Protein AF-A0A1U6ITD0-F1 (afdb_monomer_lite)

pLDDT: mean 78.35, std 13.32, range [52.97, 95.38]

Radius of gyration: 26.98 Å; chains: 1; bounding box: 39×57×64 Å

Structure (mmCIF, N/CA/C/O backbone):
data_AF-A0A1U6ITD0-F1
#
_entry.id   AF-A0A1U6ITD0-F1
#
loop_
_atom_site.group_PDB
_atom_site.id
_atom_site.type_symbol
_atom_site.label_atom_id
_atom_site.label_alt_id
_atom_site.label_comp_id
_atom_site.label_asym_id
_atom_site.label_entity_id
_atom_site.label_seq_id
_atom_site.pdbx_PDB_ins_code
_atom_site.Cartn_x
_atom_site.Cartn_y
_atom_site.Cartn_z
_atom_site.occupancy
_atom_site.B_iso_or_equiv
_atom_site.auth_seq_id
_atom_site.auth_comp_id
_atom_site.auth_asym_id
_atom_site.auth_atom_id
_atom_site.pdbx_PDB_model_num
ATOM 1 N N . MET A 1 1 ? -5.894 43.549 41.626 1.00 57.44 1 MET A N 1
ATOM 2 C CA . MET A 1 1 ? -6.474 42.447 42.419 1.00 57.44 1 MET A CA 1
ATOM 3 C C . MET A 1 1 ? -7.899 42.250 41.925 1.00 57.44 1 MET A C 1
ATOM 5 O O . MET A 1 1 ? -8.595 43.260 41.867 1.00 57.44 1 MET A O 1
ATOM 9 N N . PRO A 1 2 ? -8.306 41.043 41.489 1.00 63.03 2 PRO A N 1
ATOM 10 C CA . PRO A 1 2 ? -9.723 40.747 41.246 1.00 63.03 2 PRO A CA 1
ATOM 11 C C . PRO A 1 2 ? -10.522 41.036 42.532 1.00 63.03 2 PRO A C 1
ATOM 13 O O . PRO A 1 2 ? -10.022 40.789 43.628 1.00 63.03 2 PRO A O 1
ATOM 16 N N . ASN A 1 3 ? -11.692 41.672 42.411 1.00 72.31 3 ASN A N 1
ATOM 17 C CA . ASN A 1 3 ? -12.415 42.317 43.523 1.00 72.31 3 ASN A CA 1
ATOM 18 C C . ASN A 1 3 ? -13.739 41.603 43.852 1.00 72.31 3 ASN A C 1
ATOM 20 O O . ASN A 1 3 ? -14.719 42.244 44.220 1.00 72.31 3 ASN A O 1
ATOM 24 N N . ASN A 1 4 ? -13.779 40.278 43.685 1.00 76.31 4 ASN A N 1
ATOM 25 C CA . ASN A 1 4 ? -14.892 39.426 44.097 1.00 76.31 4 ASN A CA 1
ATOM 26 C C . ASN A 1 4 ? -14.477 37.942 43.964 1.00 76.31 4 ASN A C 1
ATOM 28 O O . ASN A 1 4 ? -14.000 37.543 42.903 1.00 76.31 4 ASN A O 1
ATOM 32 N N . PRO A 1 5 ? -14.662 37.102 45.000 1.00 71.62 5 PRO A N 1
ATOM 33 C CA . PRO A 1 5 ? -14.340 35.668 44.950 1.00 71.62 5 PRO A CA 1
ATOM 34 C C . PRO A 1 5 ? -15.168 34.883 43.920 1.00 71.62 5 PRO A C 1
ATOM 36 O O . PRO A 1 5 ? -14.797 33.772 43.558 1.00 71.62 5 PRO A O 1
ATOM 39 N N . ASN A 1 6 ? -16.277 35.445 43.431 1.00 72.19 6 ASN A N 1
ATOM 40 C CA . ASN A 1 6 ? -17.065 34.829 42.362 1.00 72.19 6 ASN A CA 1
ATOM 41 C C . ASN A 1 6 ? -16.507 35.132 40.958 1.00 72.19 6 ASN A C 1
ATOM 43 O O . ASN A 1 6 ? -16.820 34.400 40.024 1.00 72.19 6 ASN A O 1
ATOM 47 N N . ASP A 1 7 ? -15.637 36.141 40.813 1.00 67.75 7 ASP A N 1
ATOM 48 C CA . ASP A 1 7 ? -15.006 36.458 39.526 1.00 67.75 7 ASP A CA 1
ATOM 49 C C . ASP A 1 7 ? -13.946 35.401 39.164 1.00 67.75 7 ASP A C 1
ATOM 51 O O . ASP A 1 7 ? -13.745 35.108 37.995 1.00 67.75 7 ASP A O 1
ATOM 55 N N . GLU A 1 8 ? -13.293 34.761 40.144 1.00 66.62 8 GLU A N 1
ATOM 56 C CA . GLU A 1 8 ? -12.335 33.666 39.894 1.00 66.62 8 GLU A CA 1
ATOM 57 C C . GLU A 1 8 ? -13.023 32.382 39.391 1.00 66.62 8 GLU A C 1
ATOM 59 O O . GLU A 1 8 ? -12.440 31.638 38.597 1.00 66.62 8 GLU A O 1
ATOM 64 N N . VAL A 1 9 ? -14.273 32.140 39.811 1.00 63.66 9 VAL A N 1
ATOM 65 C CA . VAL A 1 9 ? -15.075 30.954 39.450 1.00 63.66 9 VAL A CA 1
ATOM 66 C C . VAL A 1 9 ? -15.593 31.042 38.010 1.00 63.66 9 VAL A C 1
ATOM 68 O O . VAL A 1 9 ? -15.649 30.028 37.320 1.00 63.66 9 VAL A O 1
ATOM 71 N N . GLU A 1 10 ? -15.919 32.240 37.520 1.00 65.81 10 GLU A N 1
ATOM 72 C CA . GLU A 1 10 ? -16.392 32.444 36.143 1.00 65.81 10 GLU A CA 1
ATOM 73 C C . GLU A 1 10 ? -15.248 32.318 35.119 1.00 65.81 10 GLU A C 1
ATOM 75 O O . GLU A 1 10 ? -15.386 31.634 34.103 1.00 65.81 10 GLU A O 1
ATOM 80 N N . ILE A 1 11 ? -14.072 32.891 35.418 1.00 61.94 11 ILE A N 1
ATOM 81 C CA . ILE A 1 11 ? -12.902 32.866 34.518 1.00 61.94 11 ILE A CA 1
ATOM 82 C C . ILE A 1 11 ? -12.334 31.442 34.376 1.00 61.94 11 ILE A C 1
ATOM 84 O O . ILE A 1 11 ? -11.867 31.066 33.302 1.00 61.94 11 ILE A O 1
ATOM 88 N N . SER A 1 12 ? -12.418 30.621 35.429 1.00 62.84 12 SER A N 1
ATOM 89 C CA . SER A 1 12 ? -12.007 29.209 35.384 1.00 62.84 12 SER A CA 1
ATOM 90 C C . SER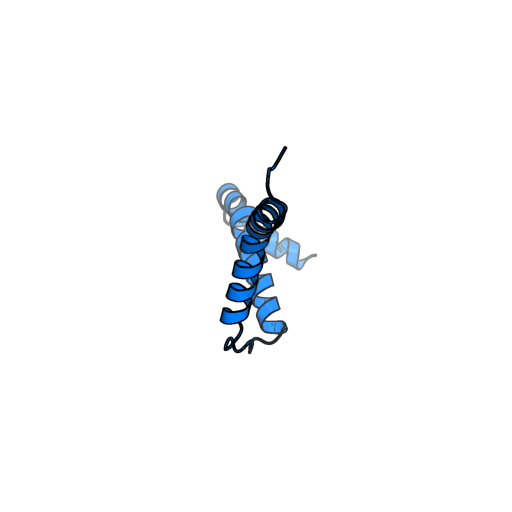 A 1 12 ? -13.040 28.284 34.716 1.00 62.84 12 SER A C 1
ATOM 92 O O . SER A 1 12 ? -12.677 27.211 34.238 1.00 62.84 12 SER A O 1
ATOM 94 N N . GLN A 1 13 ? -14.305 28.707 34.588 1.00 61.59 13 GLN A N 1
ATOM 95 C CA . GLN A 1 13 ? -15.339 27.991 33.822 1.00 61.59 13 GLN A CA 1
ATOM 96 C C . GLN A 1 13 ? -15.313 28.313 32.319 1.00 61.59 13 GLN A C 1
ATOM 98 O O . GLN A 1 13 ? -15.676 27.461 31.505 1.00 61.59 13 GLN A O 1
ATOM 103 N N . LEU A 1 14 ? -14.833 29.500 31.939 1.00 65.88 14 LEU A N 1
ATOM 104 C CA . LEU A 1 14 ? -14.645 29.899 30.538 1.00 65.88 14 LEU A CA 1
ATOM 105 C C . LEU A 1 14 ? -13.560 29.072 29.815 1.00 65.88 14 LEU A C 1
ATOM 107 O O . LEU A 1 14 ? -13.694 28.816 28.621 1.00 65.88 14 LEU A O 1
ATOM 111 N N . ASP A 1 15 ? -12.533 28.594 30.526 1.00 63.16 15 ASP A N 1
ATOM 112 C CA . ASP A 1 15 ? -11.455 27.758 29.961 1.00 63.16 15 ASP A CA 1
ATOM 113 C C . ASP A 1 15 ? -11.855 26.270 29.814 1.00 63.16 15 ASP A C 1
ATOM 115 O O . ASP A 1 15 ? -11.435 25.581 28.885 1.00 63.16 15 ASP A O 1
ATOM 119 N N . GLY A 1 16 ? -12.750 25.766 30.675 1.00 56.00 16 GLY A N 1
ATOM 120 C CA . GLY A 1 16 ? -13.171 24.355 30.684 1.00 56.00 16 GLY A CA 1
ATOM 121 C C . GLY A 1 16 ? -14.315 23.986 29.725 1.00 56.00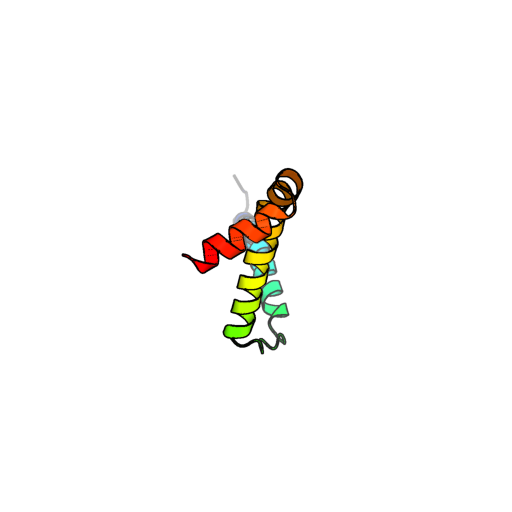 16 GLY A C 1
ATOM 122 O O . GLY A 1 16 ? -14.573 22.803 29.495 1.00 56.00 16 GLY A O 1
ATOM 123 N N . GLY A 1 17 ? -15.022 24.970 29.156 1.00 52.97 17 GLY A N 1
ATOM 124 C CA . GLY A 1 17 ? -16.264 24.748 28.398 1.00 52.97 17 GLY A CA 1
ATOM 125 C C . GLY A 1 17 ? -16.092 24.271 26.949 1.00 52.97 17 GLY A C 1
ATOM 126 O O . GLY A 1 17 ? -17.034 23.747 26.356 1.00 52.97 17 GLY A O 1
ATOM 127 N N . HIS A 1 18 ? -14.904 24.429 26.359 1.00 54.56 18 HIS A N 1
ATOM 128 C CA . HIS A 1 18 ? -14.707 24.213 24.918 1.00 54.56 18 HIS A CA 1
ATOM 129 C C . HIS A 1 18 ? -14.192 22.806 24.568 1.00 54.56 18 HIS A C 1
ATOM 131 O O . HIS A 1 18 ? -14.390 22.345 23.444 1.00 54.56 18 HIS A O 1
ATOM 137 N N . ALA A 1 19 ? -13.589 22.089 25.522 1.00 59.47 19 ALA A N 1
ATOM 138 C CA . ALA A 1 19 ? -13.139 20.709 25.316 1.00 59.47 19 ALA A CA 1
ATOM 139 C C . ALA A 1 19 ? -14.300 19.694 25.424 1.00 59.47 19 ALA A C 1
ATOM 141 O O . ALA A 1 19 ? -14.419 18.783 24.605 1.00 59.47 19 ALA A O 1
ATOM 142 N N . HIS A 1 20 ? -15.222 19.911 26.368 1.00 54.06 20 HIS A N 1
ATOM 143 C CA . HIS A 1 20 ? -16.302 18.970 26.695 1.00 54.06 20 HIS A CA 1
ATOM 144 C C . HIS A 1 20 ? -17.454 18.933 25.672 1.00 54.06 20 HIS A C 1
ATOM 146 O O . HIS A 1 20 ? -18.113 17.901 25.501 1.00 54.06 20 HIS A O 1
ATOM 152 N N . ALA A 1 21 ? -17.710 20.046 24.973 1.00 63.22 21 ALA A N 1
ATOM 153 C CA . ALA A 1 21 ? -18.748 20.115 23.940 1.00 63.22 21 ALA A CA 1
ATOM 154 C C . ALA A 1 21 ? -18.364 19.299 22.692 1.00 63.22 21 ALA A C 1
ATOM 156 O O . ALA A 1 21 ? -19.219 18.662 22.077 1.00 63.22 21 ALA A O 1
ATOM 157 N N . SER A 1 22 ? -17.067 19.270 22.368 1.00 63.06 22 SER A N 1
ATOM 158 C CA . SER A 1 22 ? -16.510 18.500 21.254 1.00 63.06 22 SER A CA 1
ATOM 159 C C . SER A 1 22 ? -16.587 16.992 21.519 1.00 63.06 22 SER A C 1
ATOM 161 O O . SER A 1 22 ? -17.116 16.253 20.693 1.00 63.06 22 SER A O 1
ATOM 163 N N . GLU A 1 23 ? -16.182 16.529 22.709 1.00 64.44 23 GLU A N 1
ATOM 164 C CA . GLU A 1 23 ? -16.301 15.110 23.094 1.00 64.44 23 GLU A CA 1
ATOM 165 C C . GLU A 1 23 ? -17.756 14.623 23.101 1.00 64.44 23 GLU A C 1
ATOM 167 O O . GLU A 1 23 ? -18.069 13.556 22.576 1.00 64.44 23 GLU A O 1
ATOM 172 N N . SER A 1 24 ? -18.679 15.429 23.625 1.00 65.31 24 SER A N 1
ATOM 173 C CA . SER A 1 24 ? -20.100 15.062 23.689 1.00 65.31 24 SER A CA 1
ATOM 174 C C . SER A 1 24 ? -20.742 14.953 22.300 1.00 65.31 24 SER A C 1
ATOM 176 O O . SER A 1 24 ? -21.567 14.065 22.072 1.00 65.31 24 SER A O 1
ATOM 178 N N . ALA A 1 25 ? -20.344 15.822 21.364 1.00 66.62 25 ALA A N 1
ATOM 179 C CA . ALA A 1 25 ? -20.793 15.776 19.975 1.00 66.62 25 ALA A CA 1
ATOM 180 C C . ALA A 1 25 ? -20.245 14.541 19.239 1.00 66.62 25 ALA A C 1
ATOM 182 O O . ALA A 1 25 ? -21.004 13.855 18.559 1.00 66.62 25 ALA A O 1
ATOM 183 N N . LEU A 1 26 ? -18.971 14.188 19.449 1.00 66.56 26 LEU A N 1
ATOM 184 C CA . LEU A 1 26 ? -18.355 12.980 18.880 1.00 66.56 26 LEU A CA 1
ATOM 185 C C . LEU A 1 26 ? -19.060 11.694 19.352 1.00 66.56 26 LEU A C 1
ATOM 187 O O . LEU A 1 26 ? -19.261 10.765 18.573 1.00 66.56 26 LEU A O 1
ATOM 191 N N . HIS A 1 27 ? -19.492 11.655 20.616 1.00 61.91 27 HIS A N 1
ATOM 192 C CA . HIS A 1 27 ? -20.200 10.511 21.200 1.00 61.91 27 HIS A CA 1
ATOM 193 C C . HIS A 1 27 ? -21.678 10.407 20.775 1.00 61.91 27 HIS A C 1
ATOM 195 O O . HIS A 1 27 ? -22.274 9.332 20.892 1.00 61.91 27 HIS A O 1
ATOM 201 N N . ALA A 1 28 ? -22.294 11.498 20.306 1.00 67.62 28 ALA A N 1
ATOM 202 C CA . ALA A 1 28 ? -23.672 11.491 19.812 1.00 67.62 28 ALA A CA 1
ATOM 203 C C . ALA A 1 28 ? -23.785 10.826 18.427 1.00 67.62 28 ALA A C 1
ATOM 205 O O . ALA A 1 28 ? -24.757 10.116 18.173 1.00 67.62 28 ALA A O 1
ATOM 206 N N . GLU A 1 29 ? -22.763 10.981 17.583 1.00 65.44 29 GLU A N 1
ATOM 207 C CA . GLU A 1 29 ? -22.687 10.426 16.220 1.00 65.44 29 GLU A CA 1
ATOM 208 C C . GLU A 1 29 ? -22.511 8.890 16.209 1.00 65.44 29 GLU A C 1
ATOM 210 O O . GLU A 1 29 ? -22.946 8.203 15.284 1.00 65.44 29 GLU A O 1
ATOM 215 N N . ASP A 1 30 ? -21.919 8.318 17.265 1.00 64.38 30 ASP A N 1
ATOM 216 C CA . ASP A 1 30 ? -21.722 6.866 17.412 1.00 64.38 30 ASP A CA 1
ATOM 217 C C . ASP A 1 30 ? -23.018 6.120 17.820 1.00 64.38 30 ASP A C 1
ATOM 219 O O . ASP A 1 30 ? -23.102 4.891 17.695 1.00 64.38 30 ASP A O 1
ATOM 223 N N . LYS A 1 31 ? -24.065 6.831 18.275 1.00 62.28 31 LYS A N 1
ATOM 224 C CA . LYS A 1 31 ? -25.360 6.248 18.684 1.00 62.28 31 LYS A CA 1
ATOM 225 C C . LYS A 1 31 ? -26.225 5.908 17.469 1.00 62.28 31 LYS A C 1
ATOM 227 O O . LYS A 1 31 ? -27.208 6.573 17.167 1.00 62.28 31 LYS A O 1
ATOM 232 N N . GLY A 1 32 ? -25.859 4.837 16.777 1.00 64.69 32 GLY A N 1
ATOM 233 C CA . GLY A 1 32 ? -26.597 4.327 15.616 1.00 64.69 32 GLY A CA 1
ATOM 234 C C . GLY A 1 32 ? -25.693 3.831 14.494 1.00 64.69 32 GLY A C 1
ATOM 235 O O . GLY A 1 32 ? -26.170 3.175 13.568 1.00 64.69 32 GLY A O 1
ATOM 236 N N . TYR A 1 33 ? -24.381 4.077 14.586 1.00 65.25 33 TYR A N 1
ATOM 237 C CA . TYR A 1 33 ? -23.424 3.570 13.613 1.00 65.25 33 TYR A CA 1
ATOM 238 C C . TYR A 1 33 ? -23.202 2.071 13.827 1.00 65.25 33 TYR A C 1
ATOM 240 O O . TYR A 1 33 ? -22.443 1.612 14.682 1.00 65.25 33 TYR A O 1
ATOM 248 N N . HIS A 1 34 ? -23.913 1.276 13.037 1.00 64.62 34 HIS A N 1
ATOM 249 C CA . HIS A 1 34 ? -23.780 -0.169 12.998 1.00 64.62 34 HIS A CA 1
ATOM 250 C C . HIS A 1 34 ? -22.404 -0.541 12.416 1.00 64.62 34 HIS A C 1
ATOM 252 O O . HIS A 1 34 ? -22.268 -0.724 11.206 1.00 64.62 34 HIS A O 1
ATOM 258 N N . LYS A 1 35 ? -21.380 -0.677 13.273 1.00 69.88 35 LYS A N 1
ATOM 259 C CA . LYS A 1 35 ? -20.019 -1.143 12.929 1.00 69.88 35 LYS A CA 1
ATOM 260 C C . LYS A 1 35 ? -20.051 -2.631 12.521 1.00 69.88 35 LYS A C 1
ATOM 262 O O . LYS A 1 35 ? -19.553 -3.500 13.222 1.00 69.88 35 LYS A O 1
ATOM 267 N N . ASN A 1 36 ? -20.686 -2.932 11.386 1.00 75.12 36 ASN A N 1
ATOM 268 C CA . ASN A 1 36 ? -20.883 -4.282 10.839 1.00 75.12 36 ASN A CA 1
ATOM 269 C C . ASN A 1 36 ? -19.726 -4.753 9.939 1.00 75.12 36 ASN A C 1
ATOM 271 O O . ASN A 1 36 ? -19.783 -5.845 9.372 1.00 75.12 36 ASN A O 1
ATOM 275 N N . LEU A 1 37 ? -18.664 -3.954 9.799 1.00 79.00 37 LEU A N 1
ATOM 276 C CA . LEU A 1 37 ? -17.478 -4.368 9.061 1.00 79.00 37 LEU A CA 1
ATOM 277 C C . LEU A 1 37 ? -16.625 -5.278 9.937 1.00 79.00 37 LEU A C 1
ATOM 279 O O . LEU A 1 37 ? -16.093 -4.871 10.969 1.00 79.00 37 LEU A O 1
ATOM 283 N N . LYS A 1 38 ? -16.467 -6.524 9.493 1.00 87.19 38 LYS A N 1
ATOM 284 C CA . LYS A 1 38 ? -15.563 -7.477 10.137 1.00 87.19 38 LYS A CA 1
ATOM 285 C C . LYS A 1 38 ? -14.139 -6.904 10.125 1.00 87.19 38 LYS A C 1
ATOM 287 O O . LYS A 1 38 ? -13.769 -6.262 9.140 1.00 87.19 38 LYS A O 1
ATOM 292 N N . PRO A 1 39 ? -13.295 -7.214 11.125 1.00 87.62 39 PRO A N 1
ATOM 293 C CA . PRO A 1 39 ? -11.906 -6.743 11.182 1.00 87.62 39 PRO A CA 1
ATOM 294 C C . PRO A 1 39 ? -11.130 -6.956 9.872 1.00 87.62 39 PRO A C 1
ATOM 296 O O . PRO A 1 39 ? -10.401 -6.080 9.420 1.00 87.62 39 PRO A O 1
ATOM 299 N N . ARG A 1 40 ? -11.390 -8.076 9.184 1.00 92.88 40 ARG A N 1
ATOM 300 C CA . ARG A 1 40 ? -10.834 -8.380 7.858 1.00 92.88 40 ARG A CA 1
ATOM 301 C C . ARG A 1 40 ? -11.226 -7.365 6.774 1.00 92.88 40 ARG A C 1
ATOM 303 O O . ARG A 1 40 ? -10.409 -7.050 5.923 1.00 92.88 40 ARG A O 1
ATOM 310 N N . GLN A 1 41 ? -12.464 -6.868 6.765 1.00 92.50 41 GLN A N 1
ATOM 311 C CA . GLN A 1 41 ? -12.916 -5.886 5.770 1.00 92.50 41 GLN A CA 1
ATOM 312 C C . GLN A 1 41 ? -12.227 -4.540 5.986 1.00 92.50 41 GLN A C 1
ATOM 314 O O . GLN A 1 41 ? -11.749 -3.942 5.029 1.00 92.50 41 GLN A O 1
ATOM 319 N N . VAL A 1 42 ? -12.110 -4.110 7.244 1.00 92.31 42 VAL A N 1
ATOM 320 C CA . VAL A 1 42 ? -11.403 -2.874 7.605 1.00 92.31 42 VAL A CA 1
ATOM 321 C C . VAL A 1 42 ? -9.917 -2.971 7.248 1.00 92.31 42 VAL A C 1
ATOM 323 O O . VAL A 1 42 ? -9.358 -2.035 6.685 1.00 92.31 42 VAL A O 1
ATOM 326 N N . GLN A 1 43 ? -9.289 -4.128 7.475 1.00 94.19 43 GLN A N 1
ATOM 327 C CA . GLN A 1 43 ? -7.905 -4.372 7.059 1.00 94.19 43 GLN A CA 1
ATOM 328 C C . GLN A 1 43 ? -7.727 -4.317 5.539 1.00 94.19 43 GLN A C 1
ATOM 330 O O . GLN A 1 43 ? -6.782 -3.694 5.070 1.00 94.19 43 GLN A O 1
ATOM 335 N N . MET A 1 44 ? -8.639 -4.902 4.756 1.00 94.50 44 MET A N 1
ATOM 336 C CA . MET A 1 44 ? -8.566 -4.825 3.289 1.00 94.50 44 MET A CA 1
ATOM 337 C C . MET A 1 44 ? -8.739 -3.387 2.781 1.00 94.50 44 MET A C 1
ATOM 339 O O . MET A 1 44 ? -8.064 -2.998 1.831 1.00 94.50 44 MET A O 1
ATOM 343 N N . ILE A 1 45 ? -9.582 -2.580 3.435 1.00 93.75 45 ILE A N 1
ATOM 344 C CA . ILE A 1 45 ? -9.723 -1.144 3.141 1.00 93.75 45 ILE A CA 1
ATOM 345 C C . ILE A 1 45 ? -8.411 -0.405 3.445 1.00 93.75 45 ILE A C 1
ATOM 347 O O . ILE A 1 45 ? -7.933 0.363 2.611 1.00 93.75 45 ILE A O 1
ATOM 351 N N . ALA A 1 46 ? -7.794 -0.673 4.600 1.00 94.56 46 ALA A N 1
ATOM 352 C CA . ALA A 1 46 ? -6.525 -0.060 4.990 1.00 94.56 46 ALA A CA 1
ATOM 353 C C . ALA A 1 46 ? -5.375 -0.444 4.039 1.00 94.56 46 ALA A C 1
ATOM 355 O O . ALA A 1 46 ? -4.633 0.427 3.585 1.00 94.56 46 ALA A O 1
ATOM 356 N N . ILE A 1 47 ? -5.266 -1.728 3.680 1.00 95.38 47 ILE A N 1
ATOM 357 C CA . ILE A 1 47 ? -4.276 -2.233 2.718 1.00 95.38 47 ILE A CA 1
ATOM 358 C C . ILE A 1 47 ? -4.505 -1.594 1.345 1.00 95.38 47 ILE A C 1
ATOM 360 O O . ILE A 1 47 ? -3.560 -1.101 0.733 1.00 95.38 47 ILE A O 1
ATOM 364 N N . GLY A 1 48 ? -5.756 -1.540 0.881 1.00 94.50 48 GLY A N 1
ATOM 365 C CA . GLY A 1 48 ? -6.107 -0.912 -0.391 1.00 94.50 48 GLY A CA 1
ATOM 366 C C . GLY A 1 48 ? -5.734 0.572 -0.443 1.00 94.50 48 GLY A C 1
ATOM 367 O O . GLY A 1 48 ? -5.172 1.023 -1.439 1.00 94.50 48 GLY A O 1
ATOM 368 N N . GLY A 1 49 ? -5.973 1.322 0.637 1.00 93.62 49 GLY A N 1
ATOM 369 C CA . GLY A 1 49 ? -5.613 2.741 0.730 1.00 93.62 49 GLY A CA 1
ATOM 370 C C . GLY A 1 49 ? -4.100 2.989 0.745 1.00 93.62 49 GLY A C 1
ATOM 371 O O . GLY A 1 49 ? -3.604 3.869 0.033 1.00 93.62 49 GLY A O 1
ATOM 372 N N . ALA A 1 50 ? -3.355 2.184 1.507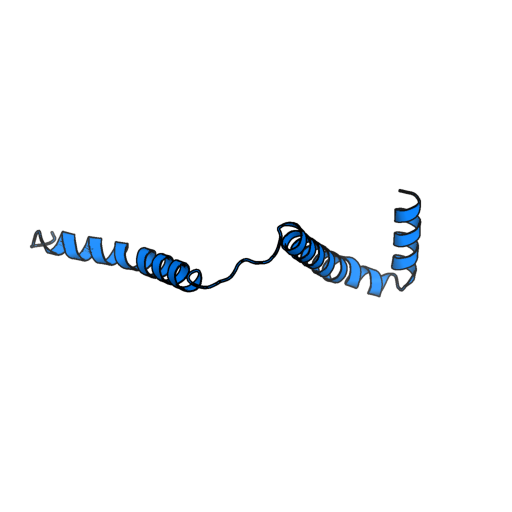 1.00 94.06 50 ALA A N 1
ATOM 373 C CA . ALA A 1 50 ? -1.898 2.283 1.589 1.00 94.06 50 ALA A CA 1
ATOM 374 C C . ALA A 1 50 ? -1.214 1.883 0.268 1.0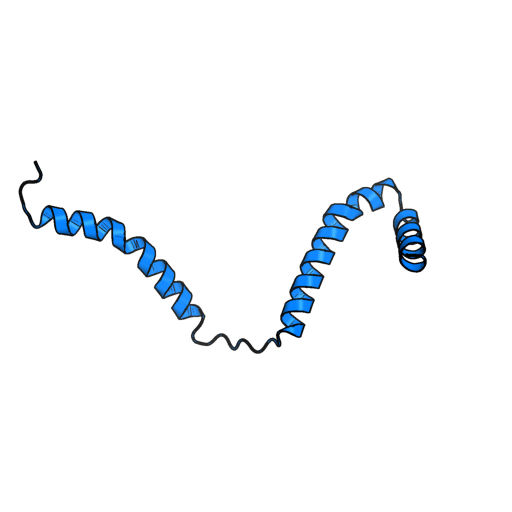0 94.06 50 ALA A C 1
ATOM 376 O O . ALA A 1 50 ? -0.327 2.593 -0.205 1.00 94.06 50 ALA A O 1
ATOM 377 N N . ILE A 1 51 ? -1.661 0.792 -0.370 1.00 93.12 51 ILE A N 1
ATOM 378 C CA . ILE A 1 51 ? -1.160 0.371 -1.689 1.00 93.12 51 ILE A CA 1
ATOM 379 C C . ILE A 1 51 ? -1.532 1.406 -2.755 1.00 93.12 51 ILE A C 1
ATOM 381 O O . ILE A 1 51 ? -0.684 1.777 -3.564 1.00 93.12 51 ILE A O 1
ATOM 385 N N . GLY A 1 52 ? -2.774 1.898 -2.751 1.00 90.81 52 GLY A N 1
ATOM 386 C CA . GLY A 1 52 ? -3.270 2.850 -3.744 1.00 90.81 52 GLY A CA 1
ATOM 387 C C . GLY A 1 52 ? -2.468 4.148 -3.760 1.00 90.81 52 GLY A C 1
ATOM 388 O O . GLY A 1 52 ? -1.939 4.539 -4.799 1.00 90.81 52 GLY A O 1
ATOM 389 N N . THR A 1 53 ? -2.309 4.788 -2.601 1.00 92.62 53 THR A N 1
ATOM 390 C CA . THR A 1 53 ? -1.517 6.023 -2.496 1.00 92.62 53 THR A CA 1
ATOM 391 C C . THR A 1 53 ? -0.024 5.768 -2.712 1.00 92.62 53 THR A C 1
ATOM 393 O O . THR A 1 53 ? 0.611 6.524 -3.444 1.00 92.62 53 THR A O 1
ATOM 396 N N . GLY A 1 54 ? 0.532 4.679 -2.169 1.00 89.88 54 GLY A N 1
ATOM 397 C CA . GLY A 1 54 ? 1.948 4.329 -2.317 1.00 89.88 54 GLY A CA 1
ATOM 398 C C . GLY A 1 54 ? 2.367 4.033 -3.761 1.00 89.88 54 GLY A C 1
ATOM 399 O O . GLY A 1 54 ? 3.369 4.569 -4.236 1.00 89.88 54 GLY A O 1
ATOM 400 N N . LEU A 1 55 ? 1.593 3.227 -4.494 1.00 89.62 55 LEU A N 1
ATOM 401 C CA . LEU A 1 55 ? 1.885 2.916 -5.896 1.00 89.62 55 LEU A CA 1
ATOM 402 C C . LEU A 1 55 ? 1.596 4.107 -6.812 1.00 89.62 55 LEU A C 1
ATOM 404 O O . LEU A 1 55 ? 2.375 4.376 -7.720 1.00 89.62 55 LEU A O 1
ATOM 408 N N . PHE A 1 56 ? 0.521 4.858 -6.582 1.00 84.31 56 PHE A N 1
ATOM 409 C CA . PHE A 1 56 ? 0.181 5.966 -7.471 1.00 84.31 56 PHE A CA 1
ATOM 410 C C . PHE A 1 56 ? 1.098 7.181 -7.270 1.00 84.31 56 PHE A C 1
ATOM 412 O O . PHE A 1 56 ? 1.670 7.680 -8.239 1.00 84.31 56 PHE A O 1
ATOM 419 N N . LEU A 1 57 ? 1.310 7.616 -6.022 1.00 87.12 57 LEU A N 1
ATOM 420 C CA . LEU A 1 57 ? 2.181 8.754 -5.710 1.00 87.12 57 LEU A CA 1
ATOM 421 C C . LEU A 1 57 ? 3.669 8.388 -5.837 1.00 87.12 57 LEU A C 1
ATOM 423 O O . LEU A 1 57 ? 4.466 9.202 -6.294 1.00 87.12 57 LEU A O 1
ATOM 427 N N . GLY A 1 58 ? 4.047 7.161 -5.464 1.00 85.62 58 GLY A N 1
ATOM 428 C CA . GLY A 1 58 ? 5.438 6.702 -5.496 1.00 85.62 58 GLY A CA 1
ATOM 429 C C . GLY A 1 58 ? 5.872 6.110 -6.839 1.00 85.62 58 GLY A C 1
ATOM 430 O O . GLY A 1 58 ? 6.926 6.469 -7.368 1.00 85.62 58 GLY A O 1
ATOM 431 N N . ALA A 1 59 ? 5.083 5.197 -7.414 1.00 85.38 59 ALA A N 1
ATOM 432 C CA . ALA A 1 59 ? 5.440 4.528 -8.667 1.00 85.38 59 ALA A CA 1
ATOM 433 C C .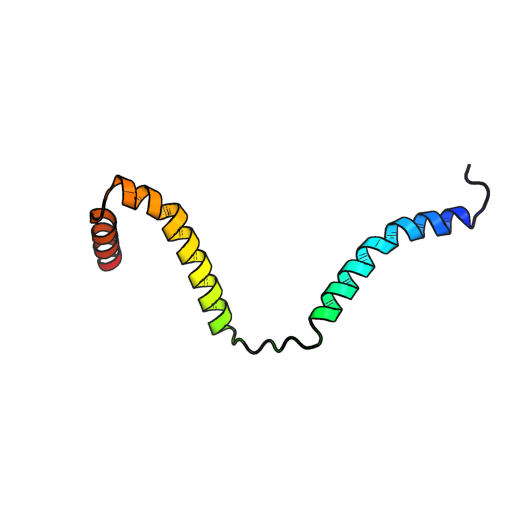 ALA A 1 59 ? 4.945 5.274 -9.916 1.00 85.38 59 ALA A C 1
ATOM 435 O O . ALA A 1 59 ? 5.572 5.126 -10.960 1.00 85.38 59 ALA A O 1
ATOM 436 N N . GLY A 1 60 ? 3.906 6.115 -9.837 1.00 84.44 60 GLY A N 1
ATOM 437 C CA . GLY A 1 60 ? 3.348 6.830 -10.995 1.00 84.44 60 GLY A CA 1
ATOM 438 C C . GLY A 1 60 ? 4.359 7.715 -11.737 1.00 84.44 60 GLY A C 1
ATOM 439 O O . GLY A 1 60 ? 4.478 7.627 -12.959 1.00 84.44 60 GLY A O 1
ATOM 440 N N . GLY A 1 61 ? 5.163 8.501 -11.012 1.00 84.19 61 GLY A N 1
ATOM 441 C CA . GLY A 1 61 ? 6.219 9.323 -11.625 1.00 84.19 61 GLY A CA 1
ATOM 442 C C . GLY A 1 61 ? 7.328 8.485 -12.270 1.00 84.19 61 GLY A C 1
ATOM 443 O O . GLY A 1 61 ? 7.813 8.796 -13.357 1.00 84.19 61 GLY A O 1
ATOM 444 N N . ARG A 1 62 ? 7.684 7.361 -11.637 1.00 84.12 62 ARG A N 1
ATOM 445 C CA . ARG A 1 62 ? 8.685 6.421 -12.158 1.00 84.12 62 ARG A CA 1
ATOM 446 C C . ARG A 1 62 ? 8.165 5.664 -13.376 1.00 84.12 62 ARG A C 1
ATOM 448 O O . ARG A 1 62 ? 8.930 5.431 -14.301 1.00 84.12 62 ARG A O 1
ATOM 455 N N . LEU A 1 63 ? 6.882 5.312 -13.393 1.00 86.50 63 LEU A N 1
ATOM 456 C CA . LEU A 1 63 ? 6.213 4.658 -14.514 1.00 86.50 63 LEU A CA 1
ATOM 457 C C . LEU A 1 63 ? 6.129 5.587 -15.728 1.00 86.50 63 LEU A C 1
ATOM 459 O O . LEU A 1 63 ? 6.317 5.134 -16.852 1.00 86.50 63 LEU A O 1
ATOM 463 N N . ASN A 1 64 ? 5.897 6.884 -15.508 1.00 85.75 64 ASN A N 1
ATOM 464 C CA . ASN A 1 64 ? 5.916 7.878 -16.578 1.00 85.75 64 ASN A CA 1
ATOM 465 C C . ASN A 1 64 ? 7.321 8.029 -17.192 1.00 85.75 64 ASN A C 1
ATOM 467 O O . ASN A 1 64 ? 7.455 8.009 -18.411 1.00 85.75 64 ASN A O 1
ATOM 471 N N . ALA A 1 65 ? 8.365 8.097 -16.358 1.00 85.50 65 ALA A N 1
ATOM 472 C CA . ALA A 1 65 ? 9.744 8.263 -16.819 1.00 85.50 65 ALA A CA 1
ATOM 473 C C . ALA A 1 65 ? 10.365 6.985 -17.426 1.00 85.50 65 ALA A C 1
ATOM 475 O O . ALA A 1 65 ? 11.068 7.058 -18.429 1.00 85.50 65 ALA A O 1
ATOM 476 N N . ALA A 1 66 ? 10.129 5.813 -16.827 1.00 86.12 66 ALA A N 1
ATOM 477 C CA . ALA A 1 66 ? 10.686 4.527 -17.271 1.00 86.12 66 ALA A CA 1
ATOM 478 C C . ALA A 1 66 ? 9.804 3.801 -18.309 1.00 86.12 66 ALA A C 1
ATOM 480 O O . ALA A 1 66 ? 10.218 2.802 -18.908 1.00 86.12 66 ALA A O 1
ATOM 481 N N . GLY A 1 67 ? 8.576 4.281 -18.519 1.00 86.12 67 GLY A N 1
ATOM 482 C CA . GLY A 1 67 ? 7.592 3.655 -19.392 1.00 86.12 67 GLY A CA 1
ATOM 483 C C . GLY A 1 67 ? 7.087 2.294 -18.878 1.00 86.12 67 GLY A C 1
ATOM 484 O O . GLY A 1 67 ? 7.402 1.874 -17.760 1.00 86.12 67 GLY A O 1
ATOM 485 N N . PRO A 1 68 ? 6.322 1.552 -19.704 1.00 86.44 68 PRO A N 1
ATOM 486 C CA . PRO A 1 68 ? 5.678 0.288 -19.314 1.00 86.44 68 PRO A CA 1
ATOM 487 C C . PRO A 1 68 ? 6.642 -0.804 -18.819 1.00 86.44 68 PRO A C 1
ATOM 489 O O . PRO A 1 68 ? 6.228 -1.736 -18.130 1.00 86.44 68 PRO A O 1
ATOM 492 N N . SER A 1 69 ? 7.933 -0.678 -19.142 1.00 90.75 69 SER A N 1
ATOM 493 C CA . SER A 1 69 ? 8.993 -1.607 -18.737 1.00 90.75 69 SER A CA 1
ATOM 494 C C . SER A 1 69 ? 9.119 -1.761 -17.216 1.00 90.75 69 SER A C 1
ATOM 496 O O . SER A 1 69 ? 9.437 -2.850 -16.736 1.00 90.75 69 SER A O 1
ATOM 498 N N . LEU A 1 70 ? 8.795 -0.715 -16.445 1.00 89.19 70 LEU A N 1
ATOM 499 C CA . LEU A 1 70 ? 8.871 -0.736 -14.984 1.00 89.19 70 LEU A CA 1
ATOM 500 C C . LEU A 1 70 ? 7.907 -1.758 -14.365 1.00 89.19 70 LEU A C 1
ATOM 502 O O . LEU A 1 70 ? 8.259 -2.421 -13.391 1.00 89.19 70 LEU A O 1
ATOM 506 N N . VAL A 1 71 ? 6.712 -1.913 -14.947 1.00 89.06 71 VAL A N 1
ATOM 507 C CA . VAL A 1 71 ? 5.716 -2.895 -14.485 1.00 89.06 71 VAL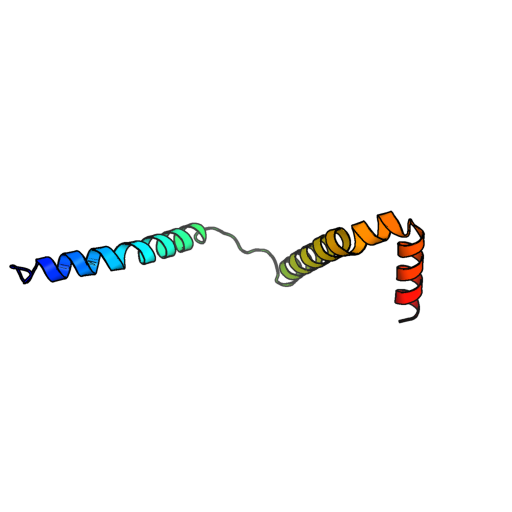 A CA 1
ATOM 508 C C . VAL A 1 71 ? 6.232 -4.313 -14.708 1.00 89.06 71 VAL A C 1
ATOM 510 O O . VAL A 1 71 ? 6.138 -5.151 -13.815 1.00 89.06 71 VAL A O 1
ATOM 513 N N . ILE A 1 72 ? 6.831 -4.567 -15.875 1.00 91.31 72 ILE A N 1
ATOM 514 C CA . ILE A 1 72 ? 7.406 -5.872 -16.218 1.00 91.31 72 ILE A CA 1
ATOM 515 C C . ILE A 1 72 ? 8.581 -6.197 -15.288 1.00 91.31 72 ILE A C 1
ATOM 517 O O . ILE A 1 72 ? 8.639 -7.293 -14.738 1.00 91.31 72 ILE A O 1
ATOM 521 N N . ALA A 1 73 ? 9.481 -5.239 -15.049 1.00 90.25 73 ALA A N 1
ATOM 522 C CA . ALA A 1 73 ? 10.609 -5.420 -14.137 1.00 90.25 73 ALA A CA 1
ATOM 523 C C . ALA A 1 73 ? 10.152 -5.716 -12.700 1.00 90.25 73 ALA A C 1
ATOM 525 O O . ALA A 1 73 ? 10.722 -6.587 -12.045 1.00 90.25 73 ALA A O 1
ATOM 526 N N . TYR A 1 74 ? 9.105 -5.037 -12.220 1.00 89.69 74 TYR A N 1
ATOM 527 C CA . TYR A 1 74 ? 8.537 -5.295 -10.896 1.00 89.69 74 TYR A CA 1
ATOM 528 C C . TYR A 1 74 ? 7.879 -6.680 -10.810 1.00 89.69 74 TYR A C 1
ATOM 530 O O . TYR A 1 74 ? 8.083 -7.384 -9.826 1.00 89.69 74 TYR A O 1
ATOM 538 N N . ALA A 1 75 ? 7.157 -7.103 -11.853 1.00 90.94 75 ALA A N 1
ATOM 539 C CA . ALA A 1 75 ? 6.549 -8.432 -11.921 1.00 90.94 75 ALA A CA 1
ATOM 540 C C . ALA A 1 75 ? 7.597 -9.556 -11.931 1.00 90.94 75 ALA A C 1
ATOM 542 O O . ALA A 1 75 ? 7.440 -10.540 -11.217 1.00 90.94 75 ALA A O 1
ATOM 543 N N . VAL A 1 76 ? 8.683 -9.399 -12.696 1.00 94.56 76 VAL A N 1
ATOM 544 C CA . VAL A 1 76 ? 9.785 -10.375 -12.738 1.00 94.56 76 VAL A CA 1
ATOM 545 C C . VAL A 1 76 ? 10.545 -10.392 -11.413 1.00 94.56 76 VAL A C 1
ATOM 547 O O . VAL A 1 76 ? 10.765 -11.460 -10.854 1.00 94.56 76 VAL A O 1
ATOM 550 N N . CYS A 1 77 ? 10.900 -9.225 -10.870 1.00 91.62 77 CYS A N 1
ATOM 551 C CA . CYS A 1 77 ? 11.580 -9.120 -9.579 1.00 91.62 77 CYS A CA 1
ATOM 552 C C . CYS A 1 77 ? 10.758 -9.766 -8.454 1.00 91.62 77 CYS A C 1
ATOM 554 O O . CYS A 1 77 ? 11.280 -10.598 -7.723 1.00 91.62 77 CYS A O 1
ATOM 556 N N . GLY A 1 78 ? 9.463 -9.449 -8.364 1.00 91.88 78 GLY A N 1
ATOM 557 C CA . GLY A 1 78 ? 8.567 -10.033 -7.364 1.00 91.88 78 GLY A CA 1
ATOM 558 C C . GLY A 1 78 ? 8.274 -11.521 -7.571 1.00 91.88 78 GLY A C 1
ATOM 559 O O . GLY A 1 78 ? 7.882 -12.184 -6.624 1.00 91.88 78 GLY A O 1
ATOM 560 N N . PHE A 1 79 ? 8.456 -12.054 -8.781 1.00 94.12 79 PHE A N 1
ATOM 561 C CA . PHE A 1 79 ? 8.323 -13.489 -9.050 1.00 94.12 79 PHE A CA 1
ATOM 562 C C . PHE A 1 79 ? 9.554 -14.296 -8.604 1.00 94.12 79 PHE A C 1
ATOM 564 O O . PHE A 1 79 ? 9.427 -15.474 -8.284 1.00 94.12 79 PHE A O 1
ATOM 571 N N . PHE A 1 80 ? 10.738 -13.679 -8.604 1.00 92.44 80 PHE A N 1
ATOM 572 C CA . PHE A 1 80 ? 11.989 -14.314 -8.171 1.00 92.44 80 PHE A CA 1
ATOM 573 C C . PHE A 1 80 ? 12.357 -14.042 -6.703 1.00 92.44 80 PHE A C 1
ATOM 575 O O . PHE A 1 80 ? 13.234 -14.731 -6.182 1.00 92.44 80 PHE A O 1
ATOM 582 N N . ALA A 1 81 ? 11.742 -13.039 -6.072 1.00 77.50 81 ALA A N 1
ATOM 583 C CA . ALA A 1 81 ? 11.925 -12.691 -4.661 1.00 77.50 81 ALA A CA 1
ATOM 584 C C . ALA A 1 81 ? 11.117 -13.609 -3.733 1.00 77.50 81 ALA A C 1
ATOM 586 O O . ALA A 1 81 ? 11.655 -13.940 -2.652 1.00 77.50 81 ALA A O 1
#

Sequence (81 aa):
MPNNPNDEVEISQLDGGHAHASESALHAEDKGYHKNLKPRQVQMIAIGGAIGTGLFLGAGGRLNAAGPSLVIAYAVCGFFA

Secondary structure (DSSP, 8-state):
--S-HHHHHHHHHHHHHHHHHHHHHHHHHTTT------HHHHHHHHHHHHHHHIIIIIIHHHHHHHTTHHHHHHHHHHHH-

Foldseek 3Di:
DPDDPVVVVVVVVVVVPPPVVVVVVVVVVVVPPPPPDDPVNVVVVVVCVCCVCCCCVPVVVVCVVVPPVVVVVVVVVVVVD